Protein AF-A0A1Y6FRY9-F1 (afdb_monomer)

Radius of gyration: 13.56 Å; Cα contacts (8 Å, |Δi|>4): 130; chains: 1; bounding box: 34×32×33 Å

Foldseek 3Di:
DDPPPPDFDWDWDDDPPDTFIWTFPAWDDDPQKIWTWTAGPVRWIKIFIDGNNHTDDMDTPVPDDPPDPVNCDVPPDDHDDPPPDD

Secondary structure (DSSP, 8-state):
---------EEEEEETTEEEEEEEEEEEEETTEEEEEEEETT--EEEEEEETTEEEEEEEGGGPPTTSHHHHHHHH----------

Nearest PDB structures (foldseek):
  5jk2-assembly9_I  TM=8.057E-01  e=1.231E+00  Treponema pallidum sub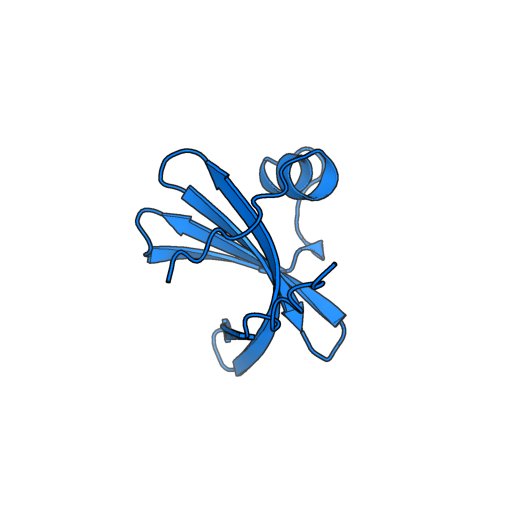sp. pallidum str. Nichols
  7qep-assembly1_S4  TM=5.955E-01  e=1.640E+00  Encephalitozoon cuniculi GB-M1
  6cl5-assembly2_F  TM=4.015E-01  e=1.304E+00  Pseudomonas aeruginosa LESB58
  8asv-assembly1_B  TM=4.296E-01  e=2.595E+00  Saccharomyces cerevisiae
  4nt5-assembly1_A-2  TM=2.695E-01  e=4.105E+00  Homo sapiens

pLDDT: mean 72.92, std 16.12, range [32.62, 89.75]

Solvent-accessible surface area (backbone atoms only — not comparable to full-atom values): 5379 Å² tot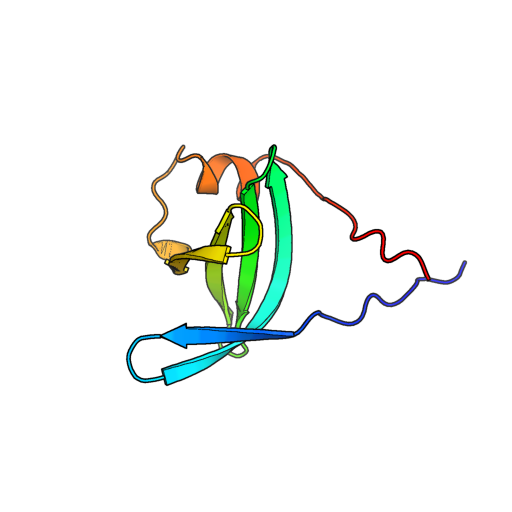al; per-residue (Å²): 133,86,77,77,77,76,74,74,52,74,44,80,44,81,50,102,90,47,80,43,62,22,34,54,75,47,45,41,77,56,93,63,34,38,38,37,35,31,37,30,91,87,69,49,48,33,38,35,38,22,50,80,87,38,82,76,48,68,50,57,50,90,75,59,54,84,84,32,74,66,42,45,42,76,74,70,64,60,89,62,75,83,82,77,80,131

Sequence (86 aa):
MNKEIMLPTELSIKDRKNMVKGNVNRTALFARTKVIDVITADNERFYLIYYKNSLIYGDKLDKVEEESFINKHFVKVLLLKPLIQY

Mean predicted aligned error: 10.36 Å

Structure (mmCIF, N/CA/C/O backbone):
data_AF-A0A1Y6FRY9-F1
#
_entry.id   AF-A0A1Y6FRY9-F1
#
loop_
_atom_site.group_PDB
_atom_site.id
_atom_site.type_symbol
_atom_site.label_atom_id
_atom_site.label_alt_id
_atom_site.label_comp_id
_atom_site.label_asym_id
_atom_site.label_entity_id
_atom_site.label_seq_id
_atom_site.pdbx_PDB_ins_code
_atom_site.Cartn_x
_atom_site.Cartn_y
_atom_site.Cartn_z
_atom_site.occupancy
_atom_site.B_iso_or_equiv
_atom_site.auth_seq_id
_atom_site.auth_comp_id
_atom_site.auth_asym_id
_atom_site.auth_atom_id
_atom_site.pdbx_PDB_model_num
ATOM 1 N N . MET A 1 1 ? 22.705 -15.903 17.182 1.00 32.62 1 MET A N 1
ATOM 2 C CA . MET A 1 1 ? 22.010 -14.676 16.735 1.00 32.62 1 MET A CA 1
ATOM 3 C C . MET A 1 1 ? 20.925 -15.098 15.755 1.00 32.62 1 MET A C 1
ATOM 5 O O . MET A 1 1 ? 21.218 -15.269 14.578 1.00 32.62 1 MET A O 1
ATOM 9 N N . ASN A 1 2 ? 19.715 -15.379 16.247 1.00 39.88 2 ASN A N 1
ATOM 10 C CA . ASN A 1 2 ? 18.596 -15.764 15.387 1.00 39.88 2 ASN A CA 1
ATOM 11 C C . ASN A 1 2 ? 18.187 -14.537 14.574 1.00 39.88 2 ASN A C 1
ATOM 13 O O . ASN A 1 2 ? 17.613 -13.594 15.113 1.00 39.88 2 ASN A O 1
ATOM 17 N N . LYS A 1 3 ? 18.537 -14.520 13.285 1.00 45.25 3 LYS A N 1
ATOM 18 C CA . LYS A 1 3 ? 17.868 -13.640 12.332 1.00 45.25 3 LYS A CA 1
ATOM 19 C C . LYS A 1 3 ? 16.460 -14.202 12.207 1.00 45.25 3 LYS A C 1
ATOM 21 O O . LYS A 1 3 ? 16.272 -15.187 11.503 1.00 45.25 3 LYS A O 1
ATOM 26 N N . GLU A 1 4 ? 15.509 -13.644 12.947 1.00 53.16 4 GLU A N 1
ATOM 27 C CA . GLU A 1 4 ? 14.097 -13.854 12.651 1.00 53.16 4 GLU A CA 1
ATOM 28 C C . GLU A 1 4 ? 13.899 -13.464 11.187 1.00 53.16 4 GLU A C 1
ATOM 30 O O . GLU A 1 4 ? 13.986 -12.292 10.814 1.00 53.16 4 GLU A O 1
ATOM 35 N N . ILE A 1 5 ? 13.758 -14.475 10.331 1.00 48.62 5 ILE A N 1
ATOM 36 C CA . ILE A 1 5 ? 13.398 -14.294 8.935 1.00 48.62 5 ILE A CA 1
ATOM 37 C C . ILE A 1 5 ? 11.953 -13.815 8.994 1.00 48.62 5 ILE A C 1
ATOM 39 O O . ILE A 1 5 ? 11.037 -14.617 9.153 1.00 48.62 5 ILE A O 1
ATOM 43 N N . MET A 1 6 ? 11.755 -12.496 8.971 1.00 52.44 6 MET A N 1
ATOM 44 C CA . MET A 1 6 ? 10.423 -11.923 8.832 1.00 52.44 6 MET A CA 1
ATOM 45 C C . MET A 1 6 ? 9.854 -12.449 7.516 1.00 52.44 6 MET A C 1
ATOM 47 O O . MET A 1 6 ? 10.358 -12.118 6.441 1.00 52.44 6 MET A O 1
ATOM 51 N N . LEU A 1 7 ? 8.851 -13.321 7.609 1.00 62.41 7 LEU A N 1
ATOM 52 C CA . LEU A 1 7 ? 8.118 -13.783 6.442 1.00 62.41 7 LEU A CA 1
ATOM 53 C C . LEU A 1 7 ? 7.481 -12.556 5.772 1.00 62.41 7 LEU A C 1
ATOM 55 O O . LEU A 1 7 ? 6.905 -11.720 6.476 1.00 62.41 7 LEU A O 1
ATOM 59 N N . PRO A 1 8 ? 7.603 -12.404 4.444 1.00 65.69 8 PRO A N 1
ATOM 60 C CA . PRO A 1 8 ? 6.975 -11.296 3.745 1.00 65.69 8 PRO A CA 1
ATOM 61 C C . PRO A 1 8 ? 5.459 -11.365 3.944 1.00 65.69 8 PRO A C 1
ATOM 63 O O . PRO A 1 8 ? 4.825 -12.384 3.672 1.00 65.69 8 PRO A O 1
ATOM 66 N N . THR A 1 9 ? 4.874 -10.278 4.442 1.00 82.00 9 THR A N 1
ATOM 67 C CA . THR A 1 9 ? 3.421 -10.166 4.569 1.00 82.00 9 THR A CA 1
ATOM 68 C C . THR A 1 9 ? 2.827 -9.951 3.179 1.00 82.00 9 THR A C 1
ATOM 70 O O . THR A 1 9 ? 3.018 -8.884 2.592 1.00 82.00 9 THR A O 1
ATOM 73 N N . GLU A 1 10 ? 2.109 -10.945 2.652 1.00 85.00 10 GLU A N 1
ATOM 74 C CA . GLU A 1 10 ? 1.359 -10.817 1.396 1.00 85.00 10 GLU A CA 1
ATOM 75 C C . GLU A 1 10 ? 0.082 -9.988 1.621 1.00 85.00 10 GLU A C 1
ATOM 77 O O . GLU A 1 10 ? -0.630 -10.147 2.615 1.00 85.00 10 GLU A O 1
ATOM 82 N N . LEU A 1 11 ? -0.218 -9.098 0.679 1.00 84.56 11 LEU A N 1
ATOM 83 C CA . LEU A 1 11 ? -1.399 -8.245 0.667 1.00 84.56 11 LEU A CA 1
ATOM 84 C C . LEU A 1 11 ? -2.068 -8.329 -0.709 1.00 84.56 11 LEU A C 1
ATOM 86 O O . LEU A 1 11 ? -1.415 -8.229 -1.748 1.00 84.56 11 LEU A O 1
ATOM 90 N N . SER A 1 12 ? -3.388 -8.518 -0.714 1.00 83.75 12 SER A N 1
ATOM 91 C CA . SER A 1 12 ? -4.196 -8.480 -1.936 1.00 83.75 12 SER A CA 1
ATOM 92 C C . SER A 1 12 ? -4.751 -7.073 -2.145 1.00 83.75 12 SER A C 1
ATOM 94 O O . SER A 1 12 ? -5.474 -6.551 -1.297 1.00 83.75 12 SER A O 1
ATOM 96 N N . ILE A 1 13 ? -4.422 -6.470 -3.283 1.00 82.81 13 ILE A N 1
ATOM 97 C CA . ILE A 1 13 ? -4.894 -5.158 -3.718 1.00 82.81 13 ILE A CA 1
ATOM 98 C C . ILE A 1 13 ? -6.010 -5.381 -4.733 1.00 82.81 13 ILE A C 1
ATOM 100 O O . ILE A 1 13 ? -5.824 -6.051 -5.750 1.00 82.81 13 ILE A O 1
ATOM 104 N N . LYS A 1 14 ? -7.188 -4.825 -4.453 1.00 78.06 14 LYS A N 1
ATOM 105 C CA . LYS A 1 14 ? -8.322 -4.860 -5.375 1.00 78.06 14 LYS A CA 1
ATOM 106 C C . LYS A 1 14 ? -8.311 -3.593 -6.225 1.00 78.06 14 LYS A C 1
ATOM 108 O O . LYS A 1 14 ? -8.700 -2.533 -5.744 1.00 78.06 14 LYS A O 1
ATOM 113 N N . ASP A 1 15 ? -7.894 -3.718 -7.478 1.00 71.56 15 ASP A N 1
ATOM 114 C CA . ASP A 1 15 ? -8.153 -2.715 -8.511 1.00 71.56 15 ASP A CA 1
ATOM 115 C C . ASP A 1 15 ? -9.467 -3.069 -9.232 1.00 71.56 15 ASP A C 1
ATOM 117 O O . ASP A 1 15 ? -9.867 -4.230 -9.271 1.00 71.56 15 ASP A O 1
ATOM 121 N N . ARG A 1 16 ? -10.176 -2.078 -9.782 1.00 63.09 16 ARG A N 1
ATOM 122 C CA . ARG A 1 16 ? -11.582 -2.116 -10.245 1.00 63.09 16 ARG A CA 1
ATOM 123 C C . ARG A 1 16 ? -12.017 -3.401 -10.967 1.00 63.09 16 ARG A C 1
ATOM 125 O O . ARG A 1 16 ? -13.184 -3.770 -10.859 1.00 63.09 16 ARG A O 1
ATOM 132 N N . LYS A 1 17 ? -11.118 -4.063 -11.705 1.00 68.62 17 LYS A N 1
ATOM 133 C CA . LYS A 1 17 ? -11.374 -5.340 -12.398 1.00 68.62 17 L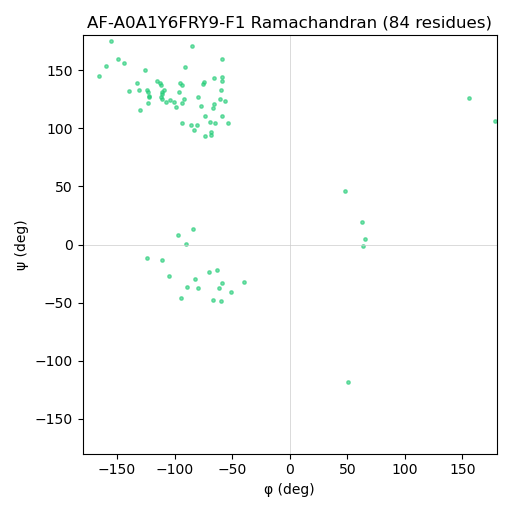YS A CA 1
ATOM 134 C C . LYS A 1 17 ? -10.417 -6.480 -12.032 1.00 68.62 17 LYS A C 1
ATOM 136 O O . LYS A 1 17 ? -10.711 -7.616 -12.382 1.00 68.62 17 LYS A O 1
ATOM 141 N N . ASN A 1 18 ? -9.318 -6.202 -11.330 1.00 73.12 18 ASN A N 1
ATOM 142 C CA . ASN A 1 18 ? -8.217 -7.143 -11.141 1.00 73.12 18 ASN A CA 1
ATOM 143 C C . ASN A 1 18 ? -7.791 -7.207 -9.670 1.00 73.12 18 ASN A C 1
ATOM 145 O O . ASN A 1 18 ? -7.687 -6.190 -8.986 1.00 73.12 18 ASN A O 1
ATOM 149 N N . MET A 1 19 ? -7.519 -8.417 -9.187 1.00 81.25 19 MET A N 1
ATOM 150 C CA . MET A 1 19 ? -6.915 -8.641 -7.877 1.00 81.25 19 MET A CA 1
ATOM 151 C C . MET A 1 19 ? -5.419 -8.867 -8.069 1.00 81.25 19 MET A C 1
ATOM 153 O O . MET A 1 19 ? -5.018 -9.818 -8.734 1.00 81.25 19 MET A O 1
ATOM 157 N N . VAL A 1 20 ? -4.607 -7.987 -7.495 1.00 85.19 20 VAL A N 1
ATOM 158 C CA . VAL A 1 20 ? -3.148 -8.027 -7.602 1.00 85.19 20 VAL A CA 1
ATOM 159 C C . VAL A 1 20 ? -2.575 -8.398 -6.242 1.00 85.19 20 VAL A C 1
ATOM 161 O O . VAL A 1 20 ? -2.967 -7.829 -5.224 1.00 85.19 20 VAL A O 1
ATOM 164 N N . LYS A 1 21 ? -1.658 -9.365 -6.205 1.00 87.38 21 LYS A N 1
ATOM 165 C CA . LYS A 1 21 ? -0.938 -9.739 -4.984 1.00 87.38 21 LYS A CA 1
ATOM 166 C C . LYS A 1 21 ? 0.397 -9.010 -4.923 1.00 87.38 21 LYS A C 1
ATOM 168 O O . LYS A 1 21 ? 1.097 -8.903 -5.930 1.00 87.38 21 LYS A O 1
ATOM 173 N N . GLY A 1 22 ? 0.761 -8.542 -3.737 1.00 84.81 22 GLY A N 1
ATOM 174 C CA . GLY A 1 22 ? 2.069 -7.955 -3.499 1.00 84.81 22 GLY A CA 1
ATOM 175 C C . GLY A 1 22 ? 2.549 -8.171 -2.075 1.00 84.81 22 GLY A C 1
ATOM 176 O O . GLY A 1 22 ? 1.766 -8.435 -1.166 1.00 84.81 22 GLY A O 1
ATOM 177 N N . ASN A 1 23 ? 3.855 -8.053 -1.891 1.00 87.00 23 ASN A N 1
ATOM 178 C CA . ASN A 1 23 ? 4.499 -8.156 -0.593 1.00 87.00 23 ASN A CA 1
ATOM 179 C C . ASN A 1 23 ? 4.654 -6.768 0.019 1.00 87.00 23 ASN A C 1
ATOM 181 O O . ASN A 1 23 ? 5.052 -5.816 -0.656 1.00 87.00 23 ASN A O 1
ATOM 185 N N . VAL A 1 24 ? 4.370 -6.653 1.313 1.00 82.88 24 VAL A N 1
ATOM 186 C CA . VAL A 1 24 ? 4.628 -5.420 2.058 1.00 82.88 24 VAL A CA 1
ATOM 187 C C . VAL A 1 24 ? 6.131 -5.174 2.122 1.00 82.88 24 VAL A C 1
ATOM 189 O O . VAL A 1 24 ? 6.879 -5.979 2.669 1.00 82.88 24 VAL A O 1
ATOM 192 N N . ASN A 1 25 ? 6.557 -4.028 1.600 1.00 83.12 25 ASN A N 1
ATOM 193 C CA . ASN A 1 25 ? 7.941 -3.577 1.641 1.00 83.12 25 ASN A CA 1
ATOM 194 C C . ASN A 1 25 ? 8.193 -2.655 2.840 1.00 83.12 25 ASN A C 1
ATOM 196 O O . ASN A 1 25 ? 9.179 -2.809 3.559 1.00 83.12 25 ASN A O 1
ATOM 200 N N . ARG A 1 26 ? 7.296 -1.688 3.082 1.00 77.75 26 ARG A N 1
ATOM 201 C CA . ARG A 1 26 ? 7.397 -0.742 4.209 1.00 77.75 26 ARG A CA 1
ATOM 202 C C . ARG A 1 26 ? 6.028 -0.415 4.781 1.00 77.75 26 ARG A C 1
ATOM 204 O O . ARG A 1 26 ? 5.005 -0.509 4.112 1.00 77.75 26 ARG A O 1
ATOM 211 N N . THR A 1 27 ? 6.000 -0.003 6.041 1.00 75.06 27 THR A N 1
ATOM 212 C CA . THR A 1 27 ? 4.795 0.513 6.694 1.00 75.06 27 THR A CA 1
ATOM 213 C C . THR A 1 27 ? 5.162 1.709 7.563 1.00 75.06 27 THR A C 1
ATOM 215 O O . THR A 1 27 ? 6.086 1.629 8.368 1.00 75.06 27 THR A O 1
ATOM 218 N N . ALA A 1 28 ? 4.402 2.791 7.428 1.00 73.00 28 ALA A N 1
ATOM 219 C CA . ALA A 1 28 ? 4.433 3.952 8.303 1.00 73.00 28 ALA A CA 1
ATOM 220 C C . ALA A 1 28 ? 3.112 4.040 9.081 1.00 73.00 28 ALA A C 1
ATOM 222 O O . ALA A 1 28 ? 2.040 3.810 8.526 1.00 73.00 28 ALA A O 1
ATOM 223 N N . LEU A 1 29 ? 3.177 4.381 10.366 1.00 74.25 29 LEU A N 1
ATOM 224 C CA . LEU A 1 29 ? 2.016 4.645 11.212 1.00 74.25 29 LEU A CA 1
ATOM 225 C C . LEU A 1 29 ? 2.179 6.049 11.778 1.00 74.25 29 LEU A C 1
ATOM 227 O O . LEU A 1 29 ? 3.163 6.338 12.456 1.00 74.25 29 LEU A O 1
ATOM 231 N N . PHE A 1 30 ? 1.209 6.908 11.502 1.00 69.44 30 PHE A N 1
ATOM 232 C CA . PHE A 1 30 ? 1.136 8.246 12.059 1.00 69.44 30 PHE A CA 1
ATOM 233 C C . PHE A 1 30 ? -0.264 8.457 12.630 1.00 69.44 30 PHE A C 1
ATOM 235 O O . PHE A 1 30 ? -1.262 8.415 11.907 1.00 69.44 30 PHE A O 1
ATOM 242 N N . ALA A 1 31 ? -0.347 8.644 13.948 1.00 78.81 31 ALA A N 1
ATOM 243 C CA . ALA A 1 31 ? -1.607 8.646 14.688 1.00 78.81 31 ALA A CA 1
ATOM 244 C C . ALA A 1 31 ? -2.467 7.396 14.374 1.00 78.81 31 ALA A C 1
ATOM 246 O O . ALA A 1 31 ? -2.049 6.273 14.641 1.00 78.81 31 ALA A O 1
ATOM 247 N N . ARG A 1 32 ? -3.674 7.577 13.815 1.00 78.25 32 ARG A N 1
ATOM 248 C CA . ARG A 1 32 ? -4.599 6.493 13.409 1.00 78.25 32 ARG A CA 1
ATOM 249 C C . ARG A 1 32 ? -4.505 6.136 11.922 1.00 78.25 32 ARG A C 1
ATOM 251 O O . ARG A 1 32 ? -5.349 5.384 11.426 1.00 78.25 32 ARG A O 1
ATOM 258 N N . THR A 1 33 ? -3.521 6.698 11.228 1.00 78.19 33 THR A N 1
ATOM 259 C CA . THR A 1 33 ? -3.300 6.500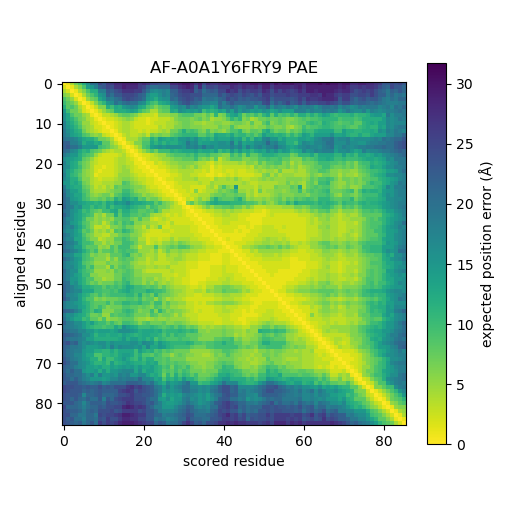 9.801 1.00 78.19 33 THR A CA 1
ATOM 260 C C . THR A 1 33 ? -2.123 5.561 9.595 1.00 78.19 33 THR A C 1
ATOM 262 O O . THR A 1 33 ? -1.024 5.826 10.078 1.00 78.19 33 THR A O 1
ATOM 265 N N . LYS A 1 34 ? -2.339 4.469 8.864 1.00 83.19 34 LYS A N 1
ATOM 266 C CA . LYS A 1 34 ? -1.297 3.520 8.460 1.00 83.19 34 LYS A CA 1
ATOM 267 C C . LYS A 1 34 ? -1.097 3.635 6.955 1.00 83.19 34 LYS A C 1
ATOM 269 O O . LYS A 1 34 ? -2.055 3.485 6.206 1.00 83.19 34 LYS A O 1
ATOM 274 N N . VAL A 1 35 ? 0.130 3.878 6.515 1.00 82.25 35 VAL A N 1
ATOM 275 C CA . VAL A 1 35 ? 0.505 3.893 5.100 1.00 82.25 35 VAL A CA 1
ATOM 276 C C . VAL A 1 35 ? 1.392 2.686 4.816 1.00 82.25 35 VAL A C 1
ATOM 278 O O . VAL A 1 35 ? 2.340 2.439 5.557 1.00 82.25 35 VAL A O 1
ATOM 281 N N . ILE A 1 36 ? 1.082 1.912 3.782 1.00 85.25 36 ILE A N 1
ATOM 282 C CA . ILE A 1 36 ? 1.781 0.666 3.439 1.00 85.25 36 ILE A CA 1
ATOM 283 C C . ILE A 1 36 ? 2.331 0.780 2.018 1.00 85.25 36 ILE A C 1
ATOM 285 O O . ILE A 1 36 ? 1.567 1.093 1.113 1.00 85.25 36 ILE A O 1
ATOM 289 N N . ASP A 1 37 ? 3.625 0.517 1.842 1.00 84.69 37 ASP A N 1
ATOM 290 C CA . ASP A 1 37 ? 4.292 0.335 0.545 1.00 84.69 37 ASP A CA 1
ATOM 291 C C . ASP A 1 37 ? 4.283 -1.157 0.194 1.00 84.69 37 ASP A C 1
ATOM 293 O O . ASP A 1 37 ? 4.718 -1.987 1.003 1.00 84.69 37 ASP A O 1
ATOM 297 N N . VAL A 1 38 ? 3.760 -1.491 -0.985 1.00 85.88 38 VAL A N 1
ATOM 298 C CA . VAL A 1 38 ? 3.585 -2.859 -1.484 1.00 85.88 38 VAL A CA 1
ATOM 299 C C . VAL A 1 38 ? 4.280 -3.004 -2.835 1.00 85.88 38 VAL A C 1
ATOM 301 O O . VAL A 1 38 ? 4.076 -2.184 -3.728 1.00 85.88 38 VAL A O 1
ATOM 304 N N . ILE A 1 39 ? 5.054 -4.080 -2.994 1.00 88.06 39 ILE A N 1
ATOM 305 C CA . ILE A 1 39 ? 5.735 -4.441 -4.243 1.00 88.06 39 ILE A CA 1
ATOM 306 C C . ILE A 1 39 ? 5.107 -5.717 -4.811 1.00 88.06 39 ILE A C 1
ATOM 308 O O . ILE A 1 39 ? 4.990 -6.721 -4.104 1.00 88.06 39 ILE A O 1
ATOM 312 N N . THR A 1 40 ? 4.695 -5.689 -6.078 1.00 87.75 40 THR A N 1
ATOM 313 C CA . THR A 1 40 ? 4.132 -6.855 -6.784 1.00 87.75 40 THR A CA 1
ATOM 314 C C . THR A 1 40 ? 5.225 -7.748 -7.377 1.00 87.75 40 THR A C 1
ATOM 316 O O . THR A 1 40 ? 6.401 -7.383 -7.401 1.00 87.75 40 THR A O 1
ATOM 319 N N . ALA A 1 41 ? 4.843 -8.926 -7.882 1.00 84.19 41 ALA A N 1
ATOM 320 C CA . ALA A 1 41 ? 5.764 -9.823 -8.589 1.00 84.19 41 ALA A CA 1
ATOM 321 C C . ALA A 1 41 ? 6.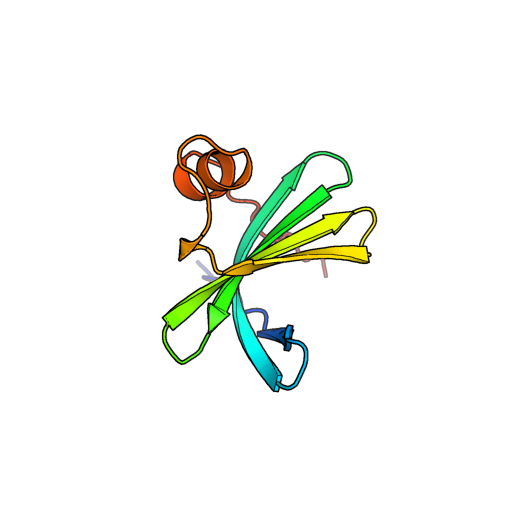410 -9.164 -9.824 1.00 84.19 41 ALA A C 1
ATOM 323 O O . ALA A 1 41 ? 7.585 -9.395 -10.095 1.00 84.19 41 ALA A O 1
ATOM 324 N N . ASP A 1 42 ? 5.674 -8.276 -10.497 1.00 87.56 42 ASP A N 1
ATOM 325 C CA . ASP A 1 42 ? 6.141 -7.519 -11.666 1.00 87.56 42 ASP A CA 1
ATOM 326 C C . ASP A 1 42 ? 6.933 -6.255 -11.279 1.00 87.56 42 ASP A C 1
ATOM 328 O O . ASP A 1 42 ? 7.189 -5.384 -12.109 1.00 87.56 42 ASP A O 1
ATOM 332 N N . ASN A 1 43 ? 7.329 -6.141 -10.005 1.00 84.81 43 ASN A N 1
ATOM 333 C CA . ASN A 1 43 ? 8.090 -5.027 -9.443 1.00 84.81 43 ASN A CA 1
ATOM 334 C C . ASN A 1 43 ? 7.362 -3.667 -9.502 1.00 84.81 43 ASN A C 1
ATOM 336 O O . ASN A 1 43 ? 7.986 -2.610 -9.372 1.00 84.81 43 ASN A O 1
ATOM 340 N N . GLU A 1 44 ? 6.035 -3.679 -9.656 1.00 88.38 44 GLU A N 1
ATOM 341 C CA . GLU A 1 44 ? 5.212 -2.480 -9.525 1.00 88.38 44 GLU A CA 1
ATOM 342 C C . GLU A 1 44 ? 5.081 -2.092 -8.048 1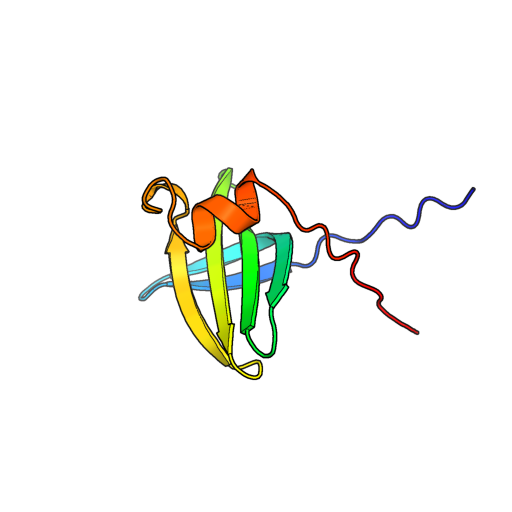.00 88.38 44 GLU A C 1
ATOM 344 O O . GLU A 1 44 ? 4.913 -2.951 -7.178 1.00 88.38 44 GLU A O 1
ATOM 349 N N . ARG A 1 45 ? 5.136 -0.787 -7.761 1.00 86.56 45 ARG A N 1
ATOM 350 C CA . ARG A 1 45 ? 5.035 -0.252 -6.398 1.00 86.56 45 ARG A CA 1
ATOM 351 C C . ARG A 1 45 ? 3.719 0.470 -6.181 1.00 86.56 45 ARG A C 1
ATOM 353 O O . ARG A 1 45 ? 3.352 1.341 -6.968 1.00 86.56 45 ARG A O 1
ATOM 360 N N . PHE A 1 46 ? 3.063 0.163 -5.073 1.00 87.44 46 PHE A N 1
ATOM 361 C CA . PHE A 1 46 ? 1.804 0.765 -4.655 1.00 87.44 46 PHE A CA 1
ATOM 362 C C . PHE A 1 46 ? 1.933 1.331 -3.249 1.00 87.44 46 PHE A C 1
ATOM 364 O O . PHE A 1 46 ? 2.649 0.777 -2.417 1.00 87.44 46 PHE A O 1
ATOM 371 N N . TYR A 1 47 ? 1.176 2.387 -2.961 1.00 87.19 47 TYR A N 1
ATOM 372 C CA . TYR A 1 47 ? 0.946 2.829 -1.592 1.00 87.19 47 TYR A CA 1
ATOM 373 C C . TYR A 1 47 ? -0.528 2.681 -1.222 1.00 87.19 47 TYR A C 1
ATOM 375 O O . TYR A 1 47 ? -1.418 2.959 -2.023 1.00 87.19 47 TYR A O 1
ATOM 383 N N . LEU A 1 48 ? -0.786 2.261 0.013 1.00 87.25 48 LEU A N 1
ATOM 384 C CA . LEU A 1 48 ? -2.125 2.110 0.577 1.00 87.25 48 LEU A CA 1
ATOM 385 C C . LEU A 1 48 ? -2.238 2.950 1.845 1.00 87.25 48 LEU A C 1
ATOM 387 O O . LEU A 1 48 ? -1.389 2.836 2.725 1.00 87.25 48 LEU A O 1
ATOM 391 N N . ILE A 1 49 ? -3.295 3.749 1.967 1.00 87.06 49 ILE A N 1
ATOM 392 C CA . ILE A 1 49 ? -3.600 4.559 3.148 1.00 87.06 49 ILE A CA 1
ATOM 393 C C . ILE A 1 49 ? -4.795 3.942 3.870 1.00 87.06 49 ILE A C 1
ATOM 395 O O . ILE A 1 49 ?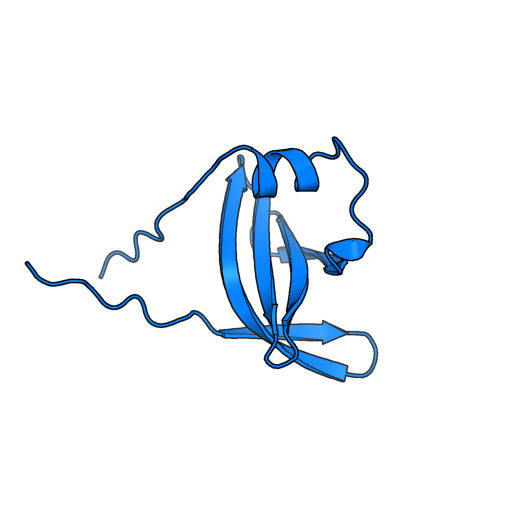 -5.889 3.824 3.319 1.00 87.06 49 ILE A O 1
ATOM 399 N N . TYR A 1 50 ? -4.593 3.601 5.135 1.00 86.12 50 TYR A N 1
ATOM 400 C CA . TYR A 1 50 ? -5.619 3.122 6.047 1.00 86.12 50 TYR A CA 1
ATOM 401 C C . TYR A 1 50 ? -5.877 4.160 7.134 1.00 86.12 50 TYR A C 1
ATOM 403 O O . TYR A 1 50 ? -4.930 4.681 7.716 1.00 86.12 50 TYR A O 1
ATOM 411 N N . TYR A 1 51 ? -7.141 4.394 7.477 1.00 84.12 51 TYR A N 1
ATOM 412 C CA . TYR A 1 51 ? -7.543 5.159 8.658 1.00 84.12 51 TYR A CA 1
ATOM 413 C C . TYR A 1 51 ? -8.424 4.288 9.546 1.00 84.12 51 TYR A C 1
ATOM 415 O O . TYR A 1 51 ? -9.399 3.710 9.068 1.00 84.12 51 TYR A O 1
ATOM 423 N N . LYS A 1 52 ? -8.078 4.160 10.836 1.00 85.50 52 LYS A N 1
ATOM 424 C CA . LYS A 1 52 ? -8.777 3.253 11.775 1.00 85.50 52 LYS A CA 1
ATOM 425 C C . LYS A 1 52 ? -8.966 1.840 11.187 1.00 85.50 52 LYS A C 1
ATOM 427 O O . LYS A 1 52 ? -10.056 1.280 11.235 1.00 85.50 52 LYS A O 1
ATOM 432 N N . ASN A 1 53 ? -7.908 1.290 10.589 1.00 80.50 53 ASN A N 1
ATOM 433 C CA . ASN A 1 53 ? -7.878 -0.029 9.936 1.00 80.50 53 ASN A CA 1
ATOM 434 C C . ASN A 1 53 ? -8.762 -0.186 8.683 1.00 80.50 53 ASN A C 1
ATOM 436 O O . ASN A 1 53 ? -8.799 -1.271 8.113 1.00 80.50 53 ASN A O 1
ATOM 440 N N . SER A 1 54 ? -9.423 0.871 8.209 1.00 84.94 54 SER A N 1
ATOM 441 C CA . SER A 1 54 ? -10.169 0.856 6.945 1.00 84.94 54 SER A CA 1
ATOM 442 C C . SER A 1 54 ? -9.308 1.422 5.822 1.00 84.94 54 SER A C 1
ATOM 444 O O . SER A 1 54 ? -8.718 2.488 5.999 1.00 84.94 54 SER A O 1
ATOM 446 N N . LEU A 1 55 ? -9.229 0.730 4.681 1.00 86.38 55 LEU A N 1
ATOM 447 C CA . LEU A 1 55 ? -8.558 1.245 3.485 1.00 86.38 55 LEU A CA 1
ATOM 448 C C . LEU A 1 55 ? -9.350 2.447 2.960 1.00 86.38 55 LEU A C 1
ATOM 450 O O . LEU A 1 55 ? -10.512 2.298 2.588 1.00 86.38 55 LEU A O 1
ATOM 454 N N . ILE A 1 56 ? -8.727 3.624 2.943 1.00 89.75 56 ILE A N 1
ATOM 455 C CA . ILE A 1 56 ? -9.361 4.866 2.477 1.00 89.75 56 ILE A CA 1
ATOM 456 C C . ILE A 1 56 ? -8.862 5.298 1.099 1.00 89.75 56 ILE A C 1
ATOM 458 O O . ILE A 1 56 ? -9.592 5.970 0.377 1.00 89.75 56 ILE A O 1
ATOM 462 N N . TYR A 1 57 ? -7.637 4.919 0.725 1.00 86.50 57 TYR A N 1
ATOM 463 C CA . TYR A 1 57 ? -7.052 5.269 -0.567 1.00 86.50 57 TYR A CA 1
ATOM 464 C C . TYR A 1 57 ? -5.900 4.328 -0.932 1.00 86.50 57 TYR A C 1
ATOM 466 O O . TYR A 1 57 ? -5.222 3.806 -0.046 1.00 86.50 57 TYR A O 1
ATOM 474 N N . GLY A 1 58 ? -5.632 4.157 -2.224 1.00 86.38 58 GLY A N 1
ATOM 475 C CA . GLY A 1 58 ? -4.403 3.542 -2.713 1.00 86.38 58 GLY A CA 1
ATOM 476 C C . GLY A 1 58 ? -4.192 3.791 -4.203 1.00 86.38 58 GLY A C 1
ATOM 477 O O . GLY A 1 58 ? -5.162 3.853 -4.955 1.00 86.38 58 GLY A O 1
ATOM 478 N N . ASP A 1 59 ? -2.936 3.948 -4.618 1.00 87.38 59 ASP A N 1
ATOM 479 C CA . ASP A 1 59 ? -2.548 4.105 -6.026 1.00 87.38 59 ASP A CA 1
ATOM 480 C C . ASP A 1 59 ? -1.090 3.654 -6.233 1.00 87.38 59 ASP A C 1
ATOM 482 O O . ASP A 1 59 ? -0.381 3.306 -5.279 1.00 87.38 59 ASP A O 1
ATOM 486 N N . LYS A 1 60 ? -0.640 3.646 -7.488 1.00 87.00 60 LYS A N 1
ATOM 487 C CA . LYS A 1 60 ? 0.754 3.399 -7.849 1.00 87.00 60 LYS A CA 1
ATOM 488 C C . LYS A 1 60 ? 1.664 4.520 -7.329 1.00 87.00 60 LYS A C 1
ATOM 490 O O . LYS A 1 60 ? 1.293 5.694 -7.290 1.00 87.00 60 LYS A O 1
ATOM 495 N N . LEU A 1 61 ? 2.867 4.139 -6.900 1.00 82.06 61 LEU A N 1
ATOM 496 C CA . LEU A 1 61 ? 3.858 5.046 -6.311 1.00 82.06 61 LEU A CA 1
ATOM 497 C C . LEU A 1 61 ? 4.465 6.009 -7.349 1.00 82.06 61 LEU A C 1
ATOM 499 O O . LEU A 1 61 ? 4.926 7.084 -6.986 1.00 82.06 61 LEU A O 1
ATOM 503 N N . ASP A 1 62 ? 4.444 5.641 -8.631 1.00 80.06 62 ASP A N 1
ATOM 504 C CA . ASP A 1 62 ? 4.920 6.453 -9.763 1.00 80.06 62 ASP A CA 1
ATOM 505 C C . ASP A 1 62 ? 4.126 7.756 -9.967 1.00 80.06 62 ASP A C 1
ATOM 507 O O . ASP A 1 62 ? 4.646 8.712 -10.535 1.00 80.06 62 ASP A O 1
ATOM 511 N N . LYS A 1 63 ? 2.891 7.824 -9.461 1.00 74.38 63 LYS A N 1
ATOM 512 C CA . LYS A 1 63 ? 2.026 9.013 -9.504 1.00 74.38 63 LYS A CA 1
ATOM 513 C C . LYS A 1 63 ? 2.187 9.943 -8.300 1.00 74.38 63 LYS A C 1
ATOM 515 O O . LYS A 1 63 ? 1.451 10.920 -8.181 1.00 74.38 63 LYS A O 1
ATOM 520 N N . VAL A 1 64 ? 3.071 9.622 -7.356 1.00 78.31 64 VAL A N 1
ATOM 521 C CA . VAL A 1 64 ? 3.232 10.411 -6.131 1.00 78.31 64 VAL A CA 1
ATO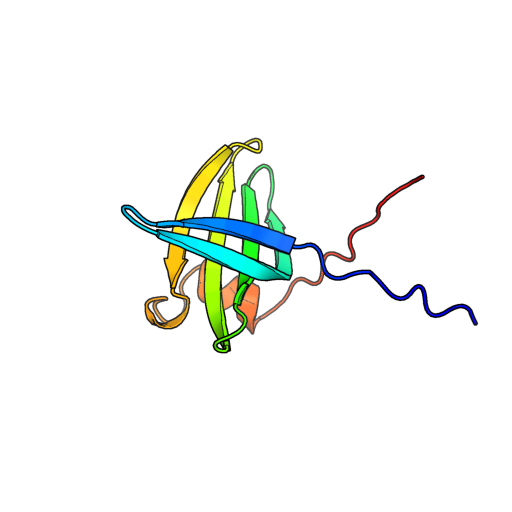M 522 C C . VAL A 1 64 ? 4.027 11.677 -6.427 1.00 78.31 64 VAL A C 1
ATOM 524 O O . VAL A 1 64 ? 5.198 11.607 -6.790 1.00 78.31 64 VAL A O 1
ATOM 527 N N . GLU A 1 65 ? 3.405 12.834 -6.198 1.00 77.25 65 GLU A N 1
ATOM 528 C CA . GLU A 1 65 ? 4.074 14.129 -6.325 1.00 77.25 65 GLU A CA 1
ATOM 529 C C . GLU A 1 65 ? 5.288 14.232 -5.393 1.00 77.25 65 GLU A C 1
ATOM 531 O O . GLU A 1 65 ? 5.275 13.776 -4.236 1.00 77.25 65 GLU A O 1
ATOM 536 N N . GLU A 1 66 ? 6.346 14.854 -5.907 1.00 70.69 66 GLU A N 1
ATOM 537 C CA . GLU A 1 66 ? 7.535 15.186 -5.136 1.00 70.69 66 GLU A CA 1
ATOM 538 C C . GLU A 1 66 ? 7.157 16.093 -3.953 1.00 70.69 66 GLU A C 1
ATOM 540 O O . GLU A 1 66 ? 6.213 16.872 -4.019 1.00 70.69 66 GLU A O 1
ATOM 545 N N . GLU A 1 67 ? 7.822 15.919 -2.809 1.00 77.38 67 GLU A N 1
ATOM 546 C CA . GLU A 1 67 ? 7.504 16.601 -1.540 1.00 77.38 67 GLU A CA 1
ATOM 547 C C . GLU A 1 67 ? 6.137 16.321 -0.887 1.00 77.38 67 GLU A C 1
ATOM 549 O O . GLU A 1 67 ? 5.883 16.818 0.223 1.00 77.38 67 GLU A O 1
ATOM 554 N N . SER A 1 68 ? 5.282 15.499 -1.498 1.00 75.81 68 SER A N 1
ATOM 555 C CA . SER A 1 68 ? 4.034 15.058 -0.872 1.00 75.81 68 SER A CA 1
ATOM 556 C C . SER A 1 68 ? 4.292 14.320 0.448 1.00 75.81 68 SER A C 1
ATOM 558 O O . SER A 1 68 ? 5.382 13.798 0.713 1.00 75.81 68 SER A O 1
ATOM 560 N N . PHE A 1 69 ? 3.264 14.241 1.297 1.00 72.88 69 PHE A N 1
ATOM 561 C CA . PHE A 1 69 ? 3.323 13.481 2.550 1.00 72.88 69 PHE A CA 1
ATOM 562 C C . PHE A 1 69 ? 3.814 12.039 2.325 1.00 72.88 69 PHE A C 1
ATOM 564 O O . PHE A 1 69 ? 4.647 11.546 3.087 1.00 72.88 69 PHE A O 1
ATOM 571 N N . ILE A 1 70 ? 3.347 11.403 1.247 1.00 76.00 70 ILE A N 1
ATOM 572 C CA . ILE A 1 70 ? 3.707 10.040 0.843 1.00 76.00 70 ILE A CA 1
ATOM 573 C C . ILE A 1 70 ? 5.184 9.961 0.439 1.00 76.00 70 ILE A C 1
ATOM 575 O O . ILE A 1 70 ? 5.909 9.107 0.954 1.00 76.00 70 ILE A O 1
ATOM 579 N N . ASN A 1 71 ? 5.660 10.893 -0.395 1.00 76.25 71 ASN A N 1
ATOM 580 C CA . ASN A 1 71 ? 7.067 10.969 -0.792 1.00 76.25 71 ASN A CA 1
ATOM 581 C C . ASN A 1 71 ? 7.982 11.162 0.434 1.00 76.25 71 ASN A C 1
ATOM 583 O O . ASN A 1 71 ? 8.912 10.385 0.654 1.00 76.25 71 ASN A O 1
ATOM 587 N N . LYS A 1 72 ? 7.657 12.120 1.311 1.00 72.75 72 LYS A N 1
A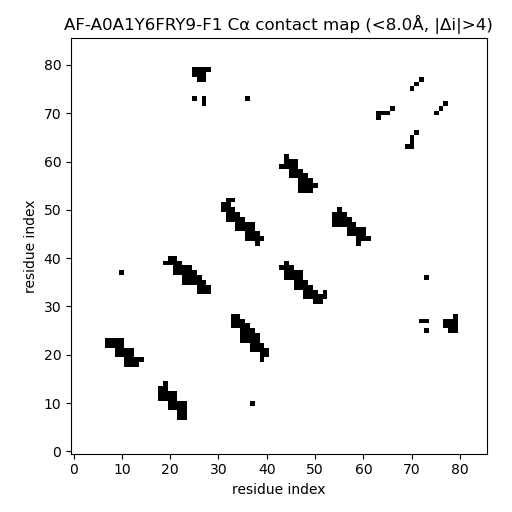TOM 588 C CA . LYS A 1 72 ? 8.443 12.418 2.520 1.00 72.75 72 LYS A CA 1
ATOM 589 C C . LYS A 1 72 ? 8.528 11.232 3.488 1.00 72.75 72 LYS A C 1
ATOM 591 O O . LYS A 1 72 ? 9.586 11.013 4.067 1.00 72.75 72 LYS A O 1
ATOM 596 N N . HIS A 1 73 ? 7.473 10.438 3.653 1.00 68.12 73 HIS A N 1
ATOM 597 C CA . HIS A 1 73 ? 7.504 9.305 4.589 1.00 68.12 73 HIS A CA 1
ATOM 598 C C . HIS A 1 73 ? 8.209 8.075 4.013 1.00 68.12 73 HIS A C 1
ATOM 600 O O . HIS A 1 73 ? 8.951 7.403 4.730 1.00 68.12 73 HIS A O 1
ATOM 606 N N . PHE A 1 74 ? 8.041 7.791 2.719 1.00 68.81 74 PHE A N 1
ATOM 607 C CA . PHE A 1 74 ? 8.670 6.618 2.111 1.00 68.81 74 PHE A CA 1
ATOM 608 C C . PHE A 1 74 ? 10.126 6.835 1.703 1.00 68.81 74 PHE A C 1
ATOM 610 O O . PHE A 1 74 ? 10.906 5.882 1.760 1.00 68.81 74 PHE A O 1
ATOM 617 N N . VAL A 1 75 ? 10.512 8.064 1.349 1.00 59.59 75 VAL A N 1
ATOM 618 C CA . VAL A 1 75 ? 11.896 8.409 0.992 1.00 59.59 75 VAL A CA 1
ATOM 619 C C . VAL A 1 75 ? 12.703 8.837 2.222 1.00 59.59 75 VAL A C 1
ATOM 621 O O . VAL A 1 75 ? 13.884 8.508 2.307 1.00 59.59 75 VAL A O 1
ATOM 624 N N . LYS A 1 76 ? 12.090 9.546 3.185 1.00 51.19 76 LYS A N 1
ATOM 625 C CA . LYS A 1 76 ? 12.841 10.371 4.146 1.00 51.19 76 LYS A CA 1
ATOM 626 C C . LYS A 1 76 ? 12.871 9.917 5.607 1.00 51.19 76 LYS A C 1
ATOM 628 O O . LYS A 1 76 ? 13.725 10.468 6.283 1.00 51.19 76 LYS A O 1
ATOM 633 N N . VAL A 1 77 ? 12.037 8.972 6.084 1.00 43.03 77 VAL A N 1
ATOM 634 C CA . VAL A 1 77 ? 12.173 8.173 7.346 1.00 43.03 77 VAL A CA 1
ATOM 635 C C . VAL A 1 77 ? 10.796 7.683 7.835 1.00 43.03 77 VAL A C 1
ATOM 637 O O . VAL A 1 77 ? 9.907 8.498 8.053 1.00 43.03 77 VAL A O 1
ATOM 640 N N . LEU A 1 78 ? 10.651 6.366 8.067 1.00 44.50 78 LEU A N 1
ATOM 641 C CA . LEU A 1 78 ? 10.232 5.727 9.336 1.00 44.50 78 LEU A CA 1
ATOM 642 C C . LEU A 1 78 ? 10.155 4.198 9.125 1.00 44.50 78 LEU A C 1
ATOM 644 O O . LEU A 1 78 ? 9.239 3.688 8.485 1.00 44.50 78 LEU A O 1
ATOM 648 N N . LEU A 1 79 ? 11.123 3.452 9.666 1.00 48.72 79 LEU A N 1
ATOM 649 C CA . LEU A 1 79 ? 11.052 1.992 9.775 1.00 48.72 79 LEU A CA 1
ATOM 650 C C . LEU A 1 79 ? 10.255 1.642 11.035 1.00 48.72 79 LEU A C 1
ATOM 652 O O . LEU A 1 79 ? 10.815 1.623 12.129 1.00 48.72 79 LEU A O 1
ATOM 656 N N . LEU A 1 80 ? 8.966 1.332 10.907 1.00 47.38 80 LEU A N 1
ATOM 657 C CA . LEU A 1 80 ? 8.297 0.562 11.953 1.00 47.38 80 LEU A CA 1
ATOM 658 C C . LEU A 1 80 ? 8.643 -0.904 11.730 1.00 47.38 80 LEU A C 1
ATOM 660 O O . LEU A 1 80 ? 8.097 -1.551 10.837 1.00 47.38 80 LEU A O 1
ATOM 664 N N . LYS A 1 81 ? 9.571 -1.428 12.539 1.00 41.56 81 LYS A N 1
ATOM 665 C CA . LYS A 1 81 ? 9.685 -2.878 12.706 1.00 41.56 81 LYS A CA 1
ATOM 666 C C . LYS A 1 81 ? 8.315 -3.378 13.176 1.00 41.56 81 LYS A C 1
ATOM 668 O O . LYS A 1 81 ? 7.834 -2.869 14.192 1.00 41.56 81 LYS A O 1
ATOM 673 N N . PRO A 1 82 ? 7.671 -4.323 12.476 1.00 38.72 82 PRO A N 1
ATOM 674 C CA . PRO A 1 82 ? 6.458 -4.927 12.991 1.00 38.72 82 PRO A CA 1
ATOM 675 C C . PRO A 1 82 ? 6.837 -5.698 14.260 1.00 38.72 82 PRO A C 1
ATOM 677 O O . PRO A 1 82 ? 7.468 -6.747 14.191 1.00 38.72 82 PRO A O 1
ATOM 680 N N . LEU A 1 83 ? 6.501 -5.152 15.430 1.00 38.03 83 LEU A N 1
ATOM 681 C CA . LEU A 1 83 ? 6.416 -5.935 16.658 1.00 38.03 83 LEU A CA 1
ATOM 682 C C . LEU A 1 83 ? 5.138 -6.765 16.544 1.00 38.03 83 LEU A C 1
ATOM 684 O O . LEU A 1 83 ? 4.048 -6.289 16.849 1.00 38.03 83 LEU A O 1
ATOM 688 N N . ILE A 1 84 ? 5.276 -7.989 16.046 1.00 41.16 84 ILE A N 1
ATOM 689 C CA . ILE A 1 84 ? 4.273 -9.029 16.253 1.00 41.16 84 ILE A CA 1
ATOM 690 C C . ILE A 1 84 ? 4.640 -9.651 17.603 1.00 41.16 84 ILE A C 1
ATOM 692 O O . ILE A 1 84 ? 5.645 -10.347 17.710 1.00 41.16 84 ILE A O 1
ATOM 696 N N . GLN A 1 85 ? 3.901 -9.292 18.654 1.00 34.41 85 GLN A N 1
ATOM 697 C CA . GLN A 1 85 ? 3.986 -9.974 19.946 1.00 34.41 85 GLN A CA 1
ATOM 698 C C . GLN A 1 85 ? 3.166 -11.268 19.849 1.00 34.41 85 GLN A C 1
ATOM 700 O O . GLN A 1 85 ? 2.022 -11.220 19.394 1.00 34.41 85 GLN A O 1
ATOM 705 N N . TYR A 1 86 ? 3.805 -12.388 20.198 1.00 41.03 86 TYR A N 1
ATOM 706 C CA . TYR A 1 86 ? 3.205 -13.720 20.320 1.00 41.03 86 TYR A CA 1
ATOM 707 C C . TYR A 1 86 ? 2.219 -13.791 21.487 1.00 41.03 86 TYR A C 1
ATOM 709 O O . TYR A 1 86 ? 2.498 -13.138 22.520 1.00 41.03 86 TYR A O 1
#